Protein AF-A0A3C1PBJ0-F1 (afdb_monomer)

Sequence (44 aa):
MITQLPEIKNEQLRQQALTHRSYLNEHPNAGEDNERLEFLGDAV

Structure (mmCIF, N/CA/C/O backbone):
data_AF-A0A3C1PBJ0-F1
#
_entry.id   AF-A0A3C1PBJ0-F1
#
loop_
_atom_site.group_PDB
_atom_site.id
_atom_site.type_symbol
_atom_site.label_atom_id
_atom_site.label_alt_id
_atom_site.label_comp_id
_atom_site.label_asym_id
_atom_site.label_entity_id
_atom_site.label_seq_id
_atom_site.pdbx_PDB_ins_code
_atom_site.Cartn_x
_atom_site.Cartn_y
_atom_site.Cartn_z
_atom_site.occupancy
_atom_site.B_iso_or_equiv
_atom_site.auth_seq_id
_atom_site.auth_comp_id
_atom_site.auth_asym_id
_atom_site.auth_atom_id
_atom_site.pdbx_PDB_model_num
ATOM 1 N N . MET A 1 1 ? 4.829 -5.710 26.469 1.00 61.38 1 MET A N 1
ATOM 2 C CA . MET A 1 1 ? 3.508 -5.967 25.857 1.00 61.38 1 MET A CA 1
ATOM 3 C C . MET A 1 1 ? 3.706 -5.948 24.356 1.00 61.38 1 MET A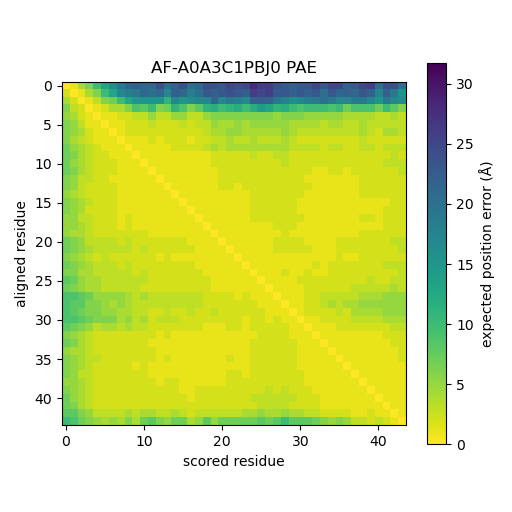 C 1
ATOM 5 O O . MET A 1 1 ? 4.303 -4.996 23.877 1.00 61.38 1 MET A O 1
ATOM 9 N N . ILE A 1 2 ? 3.317 -7.006 23.646 1.00 70.25 2 ILE A N 1
ATOM 10 C CA . ILE A 1 2 ? 3.355 -7.022 22.180 1.00 70.25 2 ILE A CA 1
ATOM 11 C C . ILE A 1 2 ? 2.025 -6.427 21.727 1.00 70.25 2 ILE A C 1
ATOM 13 O O . ILE A 1 2 ? 0.973 -6.985 22.029 1.00 70.25 2 ILE A O 1
ATOM 17 N N . THR A 1 3 ? 2.063 -5.265 21.087 1.00 81.75 3 THR A N 1
ATOM 18 C CA . THR A 1 3 ? 0.864 -4.627 20.543 1.00 81.75 3 THR A CA 1
ATOM 19 C C . THR A 1 3 ? 0.548 -5.293 19.210 1.00 81.75 3 THR A C 1
ATOM 21 O O . THR A 1 3 ? 1.368 -5.266 18.295 1.00 81.75 3 THR A O 1
ATOM 24 N N . GLN A 1 4 ? -0.614 -5.933 19.109 1.00 88.50 4 GLN A N 1
ATOM 25 C CA . GLN A 1 4 ? -1.082 -6.507 17.852 1.00 88.50 4 GLN A CA 1
ATOM 26 C C . GLN A 1 4 ? -1.620 -5.388 16.956 1.00 88.50 4 GLN A C 1
ATOM 28 O O . GLN A 1 4 ? -2.434 -4.577 17.399 1.00 88.50 4 GLN A O 1
ATOM 33 N N . LEU A 1 5 ? -1.155 -5.341 15.707 1.00 91.06 5 LEU A N 1
ATOM 34 C CA . LEU A 1 5 ? -1.666 -4.400 14.714 1.00 91.06 5 LEU A CA 1
ATOM 35 C C . LEU A 1 5 ? -3.084 -4.801 14.270 1.00 91.06 5 LEU A C 1
ATOM 37 O O . LEU A 1 5 ? -3.386 -5.999 14.218 1.00 91.06 5 LEU A O 1
ATOM 41 N N . PRO A 1 6 ? -3.950 -3.829 13.927 1.00 92.94 6 PRO A N 1
ATOM 42 C CA . PRO A 1 6 ? -5.238 -4.113 13.307 1.00 92.94 6 PRO A CA 1
ATOM 43 C C . PRO A 1 6 ? -5.078 -4.905 12.005 1.00 92.94 6 PRO A C 1
ATOM 45 O O . PRO A 1 6 ? -4.164 -4.664 11.218 1.00 92.94 6 PRO A O 1
ATOM 48 N N . GLU A 1 7 ? -5.991 -5.842 11.761 1.00 95.50 7 GLU A N 1
ATOM 49 C CA . GLU A 1 7 ? -5.991 -6.644 10.539 1.00 95.50 7 GLU A CA 1
ATOM 50 C C . GLU A 1 7 ? -6.632 -5.884 9.366 1.00 95.50 7 GLU A C 1
ATOM 52 O O . GLU A 1 7 ? -7.765 -5.405 9.462 1.00 95.50 7 GLU A O 1
ATOM 57 N N . ILE A 1 8 ? -5.946 -5.854 8.218 1.00 97.06 8 ILE A N 1
ATOM 58 C CA . ILE A 1 8 ? -6.530 -5.436 6.937 1.00 97.06 8 ILE A CA 1
ATOM 59 C C . ILE A 1 8 ? -7.179 -6.661 6.284 1.00 97.06 8 ILE A C 1
ATOM 61 O O . ILE A 1 8 ? -6.501 -7.486 5.675 1.00 97.06 8 ILE A O 1
ATOM 65 N N . LYS A 1 9 ? -8.506 -6.772 6.412 1.00 97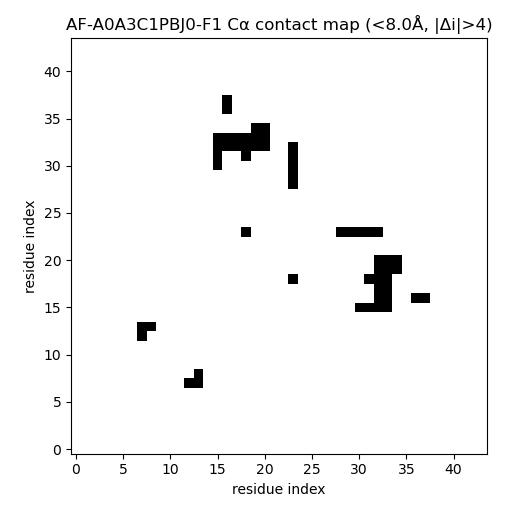.81 9 LYS A N 1
ATOM 66 C CA . LYS A 1 9 ? -9.284 -7.926 5.918 1.00 97.81 9 LYS A CA 1
ATOM 67 C C . LYS A 1 9 ? -9.317 -8.050 4.393 1.00 97.81 9 LYS A C 1
ATOM 69 O O . LYS A 1 9 ? -9.469 -9.148 3.871 1.00 97.81 9 LYS A O 1
ATOM 74 N N . ASN A 1 10 ? -9.237 -6.929 3.675 1.00 97.81 10 ASN A N 1
ATOM 75 C CA . ASN A 1 10 ? -9.203 -6.942 2.217 1.00 97.81 10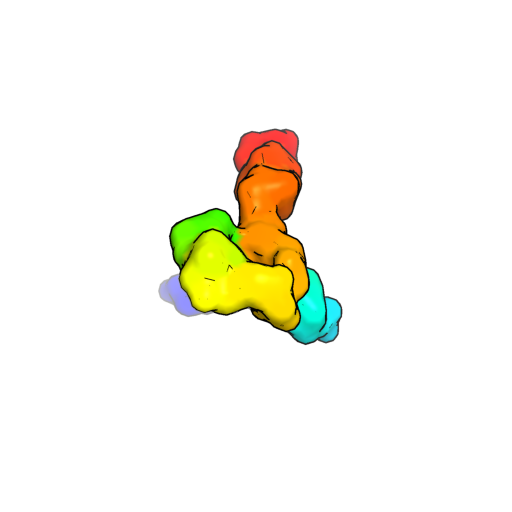 ASN A CA 1
ATOM 76 C C . ASN A 1 10 ? -7.764 -7.190 1.748 1.00 97.81 10 ASN A C 1
ATOM 78 O O . ASN A 1 10 ? -6.900 -6.326 1.879 1.00 97.81 10 ASN A O 1
ATOM 82 N N . GLU A 1 11 ? -7.525 -8.369 1.183 1.00 97.00 11 GLU A N 1
ATOM 83 C CA . GLU A 1 11 ? -6.199 -8.780 0.727 1.00 97.00 11 GLU A CA 1
ATOM 84 C C . GLU A 1 11 ? -5.645 -7.892 -0.393 1.00 97.00 11 GLU A C 1
ATOM 86 O O . GLU A 1 11 ? -4.458 -7.577 -0.376 1.00 97.00 11 GLU A O 1
ATOM 91 N N . GLN A 1 12 ? -6.489 -7.403 -1.306 1.00 96.88 12 GLN A N 1
ATOM 92 C CA . GLN A 1 12 ? -6.056 -6.472 -2.355 1.00 96.88 12 GLN A CA 1
ATOM 93 C C . GLN A 1 12 ? -5.596 -5.143 -1.754 1.00 96.88 12 GLN A C 1
ATOM 95 O O . GLN A 1 12 ? -4.537 -4.644 -2.120 1.00 96.88 12 GLN A O 1
ATOM 100 N N . LEU A 1 13 ? -6.341 -4.616 -0.776 1.00 97.56 13 LEU A N 1
ATOM 101 C CA . LEU A 1 13 ? -5.968 -3.387 -0.071 1.00 97.56 13 LEU A CA 1
ATOM 102 C C . LEU A 1 13 ? -4.657 -3.560 0.706 1.00 97.56 13 LEU A C 1
ATOM 104 O O . LEU A 1 13 ? -3.821 -2.661 0.724 1.00 97.56 13 LEU A O 1
ATOM 108 N N . ARG A 1 14 ? -4.455 -4.729 1.326 1.00 97.38 14 ARG A N 1
ATOM 109 C CA . ARG A 1 14 ? -3.202 -5.058 2.014 1.00 97.38 14 ARG A CA 1
ATOM 110 C C . ARG A 1 14 ? -2.028 -5.098 1.036 1.00 97.38 14 ARG A C 1
ATOM 112 O O . ARG A 1 14 ? -0.982 -4.541 1.341 1.00 97.38 14 ARG A O 1
ATOM 119 N N . GLN A 1 15 ? -2.200 -5.717 -0.133 1.00 97.38 15 GLN A N 1
ATOM 120 C CA . GLN A 1 15 ? -1.150 -5.743 -1.152 1.00 97.38 15 GLN A CA 1
ATOM 121 C C . GLN A 1 15 ? -0.861 -4.351 -1.712 1.00 97.38 15 GLN A C 1
ATOM 123 O O . GLN A 1 15 ? 0.307 -3.991 -1.837 1.00 97.38 15 GLN A O 1
ATOM 128 N N . GLN A 1 16 ? -1.891 -3.545 -1.967 1.00 98.06 16 GLN A N 1
ATOM 129 C CA . GLN A 1 16 ? -1.726 -2.160 -2.397 1.00 98.06 16 GLN A CA 1
ATOM 130 C C . GLN A 1 16 ? -0.944 -1.344 -1.364 1.00 98.06 16 GLN A C 1
ATOM 132 O O . GLN A 1 16 ? 0.024 -0.693 -1.729 1.00 98.06 16 GLN A O 1
ATOM 137 N N . ALA A 1 17 ? -1.285 -1.4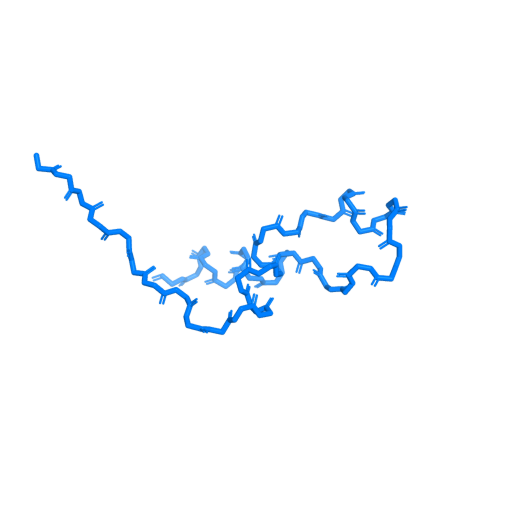38 -0.073 1.00 97.81 17 ALA A N 1
ATOM 138 C CA . ALA A 1 17 ? -0.579 -0.730 1.002 1.00 97.81 17 ALA A CA 1
ATOM 139 C C . ALA A 1 17 ? 0.923 -1.074 1.081 1.00 97.81 17 ALA A C 1
ATOM 141 O O . ALA A 1 17 ? 1.720 -0.270 1.561 1.00 97.81 17 ALA A O 1
ATOM 142 N N . LEU A 1 18 ? 1.305 -2.258 0.591 1.00 97.75 18 LEU A N 1
ATOM 143 C CA . LEU A 1 18 ? 2.682 -2.755 0.549 1.00 97.75 18 LEU A CA 1
ATOM 144 C C . LEU A 1 18 ? 3.367 -2.552 -0.812 1.00 97.75 18 LEU A C 1
ATOM 146 O O . LEU A 1 18 ? 4.514 -2.965 -0.985 1.00 97.75 18 LEU A O 1
ATOM 150 N N . THR A 1 19 ? 2.691 -1.934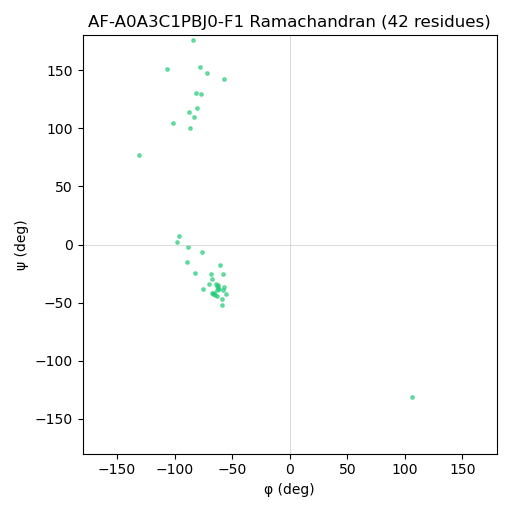 -1.779 1.00 98.00 19 THR A N 1
ATOM 151 C CA . THR A 1 19 ? 3.211 -1.741 -3.134 1.00 98.00 19 THR A CA 1
ATOM 152 C C . THR A 1 19 ? 3.717 -0.315 -3.298 1.00 98.00 19 THR A C 1
ATOM 154 O O . THR A 1 19 ? 2.940 0.620 -3.440 1.00 98.00 19 THR A O 1
ATOM 157 N N . HIS A 1 20 ? 5.037 -0.139 -3.298 1.00 98.56 20 HIS A N 1
ATOM 158 C CA . HIS A 1 20 ? 5.654 1.160 -3.566 1.00 98.56 20 HIS A CA 1
ATOM 159 C C . HIS A 1 20 ? 5.658 1.488 -5.067 1.00 98.56 20 HIS A C 1
ATOM 161 O O . HIS A 1 20 ? 5.77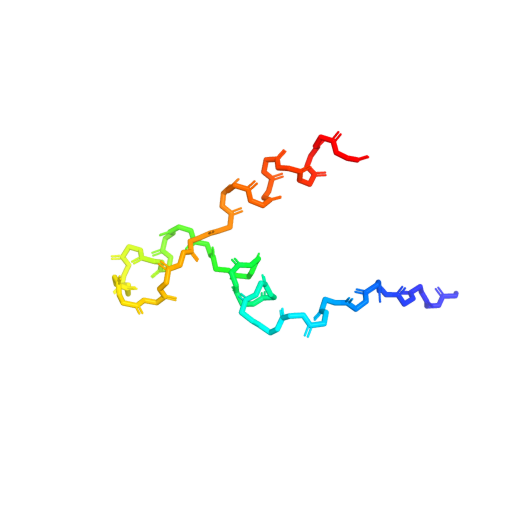4 0.596 -5.913 1.00 98.56 20 HIS A O 1
ATOM 167 N N . ARG A 1 21 ? 5.652 2.780 -5.412 1.00 98.12 21 ARG A N 1
ATOM 168 C CA . ARG A 1 21 ? 5.636 3.249 -6.804 1.00 98.12 21 ARG A CA 1
ATOM 169 C C . ARG A 1 21 ? 6.801 2.746 -7.658 1.00 98.12 21 ARG A C 1
ATOM 171 O O . ARG A 1 21 ? 6.607 2.419 -8.825 1.00 98.12 21 ARG A O 1
ATOM 178 N N . SER A 1 22 ? 8.003 2.617 -7.093 1.00 98.12 22 SER A N 1
ATOM 179 C CA . SER A 1 22 ? 9.143 2.044 -7.832 1.00 98.12 22 SER A CA 1
ATOM 180 C C . SER A 1 22 ? 8.887 0.603 -8.274 1.00 98.12 22 SER A C 1
ATOM 182 O O . SER A 1 22 ? 9.247 0.240 -9.388 1.00 98.12 22 SER A O 1
ATOM 184 N N . TYR A 1 23 ? 8.222 -0.200 -7.438 1.00 98.38 23 TYR A N 1
ATOM 185 C CA . TYR A 1 23 ? 7.885 -1.577 -7.794 1.00 98.38 23 TYR A CA 1
ATOM 186 C C . TYR A 1 23 ? 6.873 -1.617 -8.942 1.00 98.38 23 TYR A C 1
ATOM 188 O O . TYR A 1 23 ? 7.049 -2.383 -9.889 1.00 98.38 23 TYR A O 1
ATO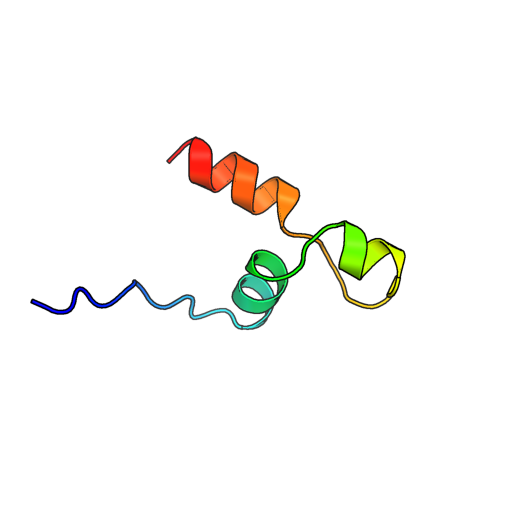M 196 N N . LEU A 1 24 ? 5.855 -0.750 -8.893 1.00 97.62 24 LEU A N 1
ATOM 197 C CA . LEU A 1 24 ? 4.860 -0.619 -9.959 1.00 97.62 24 LEU A CA 1
ATOM 198 C C . LEU A 1 24 ? 5.485 -0.160 -11.286 1.00 97.62 24 LEU A C 1
ATOM 200 O O . LEU A 1 24 ? 5.110 -0.659 -12.344 1.00 97.62 24 LEU A O 1
ATOM 204 N N . ASN A 1 25 ? 6.478 0.734 -11.241 1.00 97.44 25 ASN A N 1
ATOM 205 C CA . ASN A 1 25 ? 7.202 1.173 -12.439 1.00 97.44 25 ASN A CA 1
ATOM 206 C C . ASN A 1 25 ? 7.944 0.017 -13.134 1.00 97.44 25 ASN A C 1
ATOM 208 O O . ASN A 1 25 ? 8.037 -0.003 -14.360 1.00 97.44 25 ASN A O 1
ATOM 212 N N . GLU A 1 26 ? 8.460 -0.946 -12.368 1.00 98.31 26 GLU A N 1
ATOM 213 C CA . GLU A 1 26 ? 9.120 -2.148 -12.895 1.00 98.31 26 GLU A CA 1
ATOM 214 C C . GLU A 1 26 ? 8.115 -3.242 -13.301 1.00 98.31 26 GLU A C 1
ATOM 216 O O . GLU A 1 26 ? 8.408 -4.066 -14.169 1.00 98.31 26 GLU A O 1
ATOM 221 N N . HIS A 1 27 ? 6.913 -3.231 -12.715 1.00 97.56 27 HIS A N 1
ATOM 222 C CA . HIS A 1 27 ? 5.865 -4.232 -12.921 1.00 97.56 27 HIS A CA 1
ATOM 223 C C . HIS A 1 27 ? 4.512 -3.560 -13.224 1.00 97.56 27 HIS A C 1
ATOM 225 O O . HIS A 1 27 ? 3.628 -3.552 -12.367 1.00 97.56 27 HIS A O 1
ATOM 231 N N . PRO A 1 28 ? 4.280 -3.057 -14.454 1.00 94.38 28 PRO A N 1
ATOM 232 C CA . PRO A 1 28 ? 3.099 -2.240 -14.778 1.00 94.38 28 PRO A CA 1
ATOM 233 C C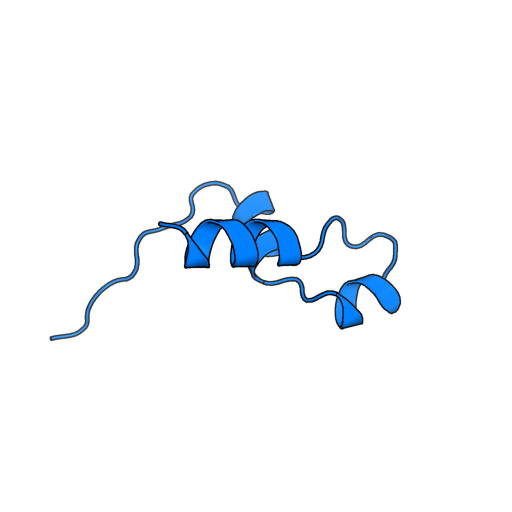 . PRO A 1 28 ? 1.744 -2.934 -14.572 1.00 94.38 28 PRO A C 1
ATOM 235 O O . PRO A 1 28 ? 0.712 -2.278 -14.491 1.00 94.38 28 PRO A O 1
ATOM 238 N N . ASN A 1 29 ? 1.740 -4.268 -14.489 1.00 95.62 29 ASN A N 1
ATOM 239 C CA . ASN A 1 29 ? 0.543 -5.081 -14.272 1.00 95.62 29 ASN A CA 1
ATOM 240 C C . ASN A 1 29 ? 0.327 -5.456 -12.790 1.00 95.62 29 ASN A C 1
ATOM 242 O O . ASN A 1 29 ? -0.539 -6.277 -12.499 1.00 95.62 29 ASN A O 1
ATOM 246 N N . ALA A 1 30 ? 1.119 -4.907 -11.860 1.00 93.81 30 ALA A N 1
ATOM 247 C CA . ALA A 1 30 ? 1.044 -5.218 -10.430 1.00 93.81 30 ALA A CA 1
ATOM 248 C C . ALA A 1 30 ? -0.137 -4.551 -9.698 1.00 93.81 30 ALA A C 1
ATOM 250 O O . ALA A 1 30 ? -0.383 -4.872 -8.537 1.00 93.81 30 ALA A O 1
ATOM 251 N N . GLY A 1 31 ? -0.888 -3.667 -10.365 1.00 95.06 31 GLY A N 1
ATOM 252 C CA . GLY A 1 31 ? -2.063 -2.999 -9.803 1.00 95.06 31 GLY A CA 1
ATOM 253 C C . GLY A 1 31 ? -1.797 -1.535 -9.460 1.00 95.06 31 GLY A C 1
ATOM 254 O O . GLY A 1 31 ? -1.302 -0.791 -10.301 1.00 95.06 31 GLY A O 1
ATOM 255 N N . G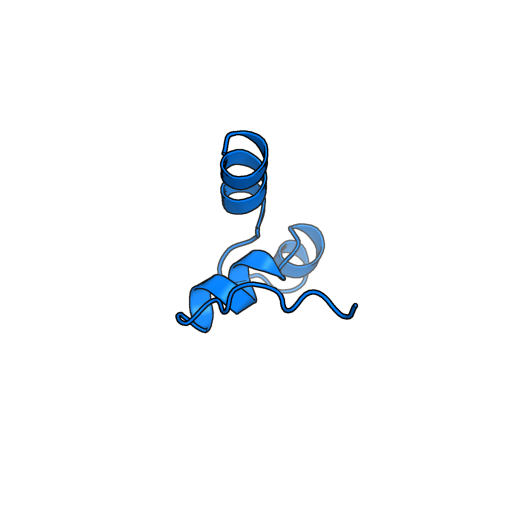LU A 1 32 ? -2.170 -1.121 -8.250 1.00 97.19 32 GLU A N 1
ATOM 256 C CA . GLU A 1 32 ? -1.998 0.250 -7.754 1.00 97.19 32 GLU A CA 1
ATOM 257 C C . GLU A 1 32 ? -0.876 0.323 -6.711 1.00 97.19 32 GLU A C 1
ATOM 259 O O . GLU A 1 32 ? -0.637 -0.638 -5.976 1.00 97.19 32 GLU A O 1
ATOM 264 N N . ASP A 1 33 ? -0.215 1.477 -6.625 1.00 98.19 33 ASP A N 1
ATOM 265 C CA . ASP A 1 33 ? 0.731 1.778 -5.553 1.00 98.19 33 ASP A CA 1
ATOM 266 C C . ASP A 1 33 ? 0.030 2.315 -4.288 1.00 98.19 33 ASP A C 1
ATOM 268 O O . ASP A 1 33 ? -1.196 2.494 -4.224 1.00 98.19 33 ASP A O 1
ATOM 272 N N . ASN A 1 34 ? 0.831 2.529 -3.250 1.00 98.50 34 ASN A N 1
ATOM 273 C CA . ASN A 1 34 ? 0.393 2.937 -1.929 1.00 98.50 34 ASN A CA 1
ATOM 274 C C . ASN A 1 34 ? 0.285 4.458 -1.720 1.00 98.50 34 ASN A C 1
ATOM 276 O O . ASN A 1 34 ? -0.174 4.840 -0.647 1.00 98.50 34 ASN A O 1
ATOM 280 N N . GLU A 1 35 ? 0.622 5.327 -2.685 1.00 98.50 35 GLU A N 1
ATOM 281 C CA . GLU A 1 35 ? 0.749 6.783 -2.445 1.00 98.50 35 GLU A CA 1
ATOM 282 C C . GLU A 1 35 ? -0.553 7.403 -1.905 1.00 98.50 35 GLU A C 1
ATOM 284 O O . GLU A 1 35 ? -0.556 8.235 -0.998 1.00 98.50 35 GLU A O 1
ATOM 289 N N . ARG A 1 36 ? -1.707 6.964 -2.425 1.00 98.25 36 ARG A N 1
ATOM 290 C CA . ARG A 1 36 ? -3.021 7.444 -1.957 1.00 98.25 36 ARG A CA 1
ATOM 291 C C . ARG A 1 36 ? -3.366 6.950 -0.553 1.00 98.25 36 ARG A C 1
ATOM 293 O O . ARG A 1 36 ? -4.057 7.654 0.182 1.00 98.25 36 ARG A O 1
ATOM 300 N N . LEU A 1 37 ? -2.941 5.734 -0.207 1.00 98.25 37 LEU A N 1
ATOM 301 C CA . LEU A 1 37 ? -3.172 5.148 1.113 1.00 98.25 37 LEU A CA 1
ATOM 302 C C . LEU A 1 37 ? -2.250 5.778 2.156 1.00 98.25 37 LEU A C 1
ATOM 304 O O . LEU A 1 37 ? -2.704 6.031 3.266 1.00 98.25 37 LEU A O 1
ATOM 308 N N . GLU A 1 38 ? -1.005 6.074 1.785 1.00 98.44 38 GLU A N 1
ATOM 309 C CA . GLU A 1 38 ? -0.056 6.842 2.593 1.00 98.44 38 GLU A CA 1
ATOM 310 C C . GLU A 1 38 ? -0.614 8.235 2.898 1.00 98.44 38 GLU A C 1
ATOM 312 O O . GLU A 1 38 ? -0.772 8.585 4.063 1.00 98.44 38 GLU A O 1
ATOM 317 N N . PHE A 1 39 ? -1.048 8.974 1.869 1.00 98.31 39 PHE A N 1
ATOM 318 C CA . PHE A 1 39 ? -1.668 10.289 2.048 1.00 98.31 39 PHE A CA 1
ATOM 319 C C . PHE A 1 39 ? -2.877 10.257 2.997 1.00 98.31 39 PHE A C 1
ATOM 321 O O . PHE A 1 39 ? -3.043 11.145 3.831 1.00 98.31 39 PHE A O 1
ATOM 328 N N . LEU A 1 40 ? -3.741 9.243 2.872 1.00 98.19 40 LEU A N 1
ATOM 329 C CA . LEU A 1 40 ? -4.879 9.074 3.775 1.00 98.19 40 LEU A CA 1
ATOM 330 C C . LEU A 1 40 ? -4.428 8.718 5.198 1.00 98.19 40 LEU A C 1
ATOM 332 O O . LEU A 1 40 ? -4.998 9.236 6.152 1.00 98.19 40 LEU A O 1
ATOM 336 N N . GLY A 1 41 ? -3.438 7.836 5.337 1.00 97.06 41 GLY A N 1
ATOM 337 C CA . GLY A 1 41 ? -2.907 7.393 6.625 1.00 97.06 41 GLY A CA 1
ATOM 338 C C . GLY A 1 41 ? -2.244 8.512 7.422 1.00 97.06 41 GLY A C 1
ATOM 339 O O . GLY A 1 41 ? -2.387 8.536 8.636 1.00 97.06 41 GLY A O 1
ATOM 340 N N . ASP A 1 42 ? -1.600 9.466 6.750 1.00 97.94 42 ASP A N 1
ATOM 341 C CA . ASP A 1 42 ? -1.036 10.662 7.388 1.00 97.94 42 ASP A CA 1
ATOM 342 C C . ASP A 1 42 ? -2.113 11.623 7.922 1.00 97.94 42 ASP A C 1
ATOM 344 O O . ASP A 1 42 ? -1.855 12.410 8.834 1.00 97.94 42 ASP A O 1
ATOM 348 N N . ALA A 1 43 ? -3.317 11.590 7.342 1.00 97.44 43 ALA A N 1
ATOM 349 C CA . ALA A 1 43 ? -4.414 12.489 7.695 1.00 97.44 43 ALA A CA 1
ATOM 350 C C . ALA A 1 43 ? -5.328 11.968 8.822 1.00 97.44 43 ALA A C 1
ATOM 352 O O . ALA A 1 43 ? -6.132 12.748 9.342 1.00 97.44 43 ALA A O 1
ATOM 353 N N . VAL A 1 44 ? -5.258 10.676 9.158 1.00 92.19 44 VAL A N 1
ATOM 354 C CA . VAL A 1 44 ? -6.123 9.990 10.143 1.00 92.19 44 VAL A CA 1
ATOM 355 C C . VAL A 1 44 ? -5.404 9.829 11.476 1.00 92.19 44 VAL A C 1
ATOM 357 O O . VAL A 1 44 ? -6.051 10.115 12.509 1.00 92.19 44 VAL A O 1
#

Mean predicted aligned error: 3.5 Å

Foldseek 3Di:
DDDDDDDDPDPVVVQQCVAAPVNCVVPVPSDHHNPVVVVVVVVD

Secondary structure (DSSP, 8-state):
--PPPPP---HHHHHHHT--HHHHHH-TTS---SHHHHHHHHH-

pLDDT: mean 95.08, std 7.16, range [61.38, 98.56]

Solvent-accessible surface area (backbone atoms only — not comparable to full-atom values): 2879 Å² total; per-residue (Å²): 134,87,82,79,77,87,81,69,85,51,62,69,59,47,51,24,66,72,27,50,60,72,57,38,74,78,34,78,85,75,72,59,53,19,68,69,55,50,58,50,61,77,74,106

Radius of gyration: 12.37 Å; Cα contacts (8 Å, |Δi|>4): 28; chains: 1; bounding box: 18×21×41 Å